Protein AF-V6KY48-F1 (afdb_monomer)

Nearest PDB structures (foldseek):
  4f72-assembly1_A  TM=7.885E-01  e=4.669E-03  Bacteroides thetaiotaomicron VPI-5482
  4f71-assembly1_A  TM=7.963E-01  e=6.920E-03  Bacteroides thetaiotaomicr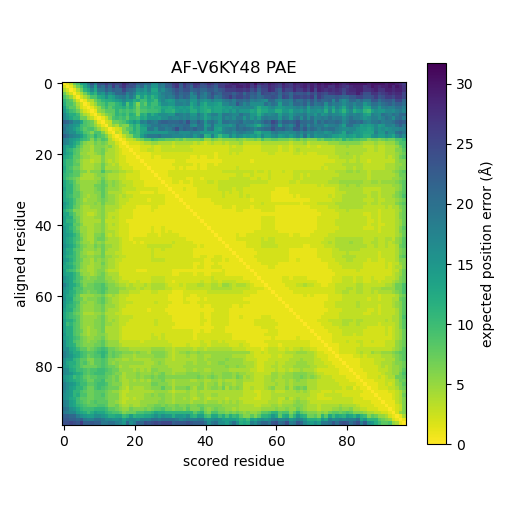on VPI-5482
  8wbo-assembly1_A-2  TM=8.075E-01  e=2.743E-02  Rhodococcus opacus
  4dfd-assembly2_B  TM=7.197E-01  e=1.026E-02  Bacteroides thetaiotaomicron
  2pr7-assembly2_B  TM=7.680E-01  e=2.253E-02  Corynebacterium glutamicum ATCC 13032

Radius of gyration: 14.47 Å; Cα contacts (8 Å, |Δi|>4): 101; chains: 1; bounding box: 33×30×37 Å

Solvent-accessible surface area (backbone atoms only — not comparable to full-atom values): 6188 Å² total; per-residue (Å²): 131,85,72,72,83,83,58,98,44,90,49,94,38,26,105,82,63,81,39,89,77,84,80,54,43,83,82,69,75,42,52,74,38,46,46,66,52,47,53,49,45,26,59,75,71,72,47,62,38,72,80,35,77,45,74,38,60,46,62,71,37,50,48,20,37,50,80,62,48,21,45,71,48,77,44,83,90,63,60,70,88,78,40,85,60,66,72,60,75,60,58,74,74,69,61,86,133

pLDDT: mean 86.55, std 15.3, range [38.94, 98.19]

Sequence (97 aa):
MRAEAWEPYPDAHGPDGFVQAYVLSYEQAVQKPESRIFRIACATLGVEPEEVLMVGDGHRADGGAAAVGCACHPVDHLPVEQRPHGPRPLLDLLGPA

Mean predicted aligned error: 6.2 Å

Secondary structure (DSSP, 8-state):
-------SSSSSS-TTT-------HHHHT--TT-HHHHHHHHHHHT--GGG-EEEES-HHHHGGGGGGT-EEEE-----GGG-TTTTGGGGGGG---

Structure (mmCIF, N/CA/C/O backbone):
data_AF-V6KY48-F1
#
_entry.id   AF-V6KY48-F1
#
loop_
_atom_site.group_PDB
_atom_site.id
_atom_site.type_symbol
_atom_site.label_atom_id
_atom_site.label_alt_id
_atom_site.label_comp_id
_atom_site.label_asym_id
_atom_site.label_entity_id
_atom_site.label_seq_id
_atom_site.pdbx_PDB_ins_code
_atom_site.Cartn_x
_atom_site.Cartn_y
_atom_site.Cartn_z
_atom_site.occupancy
_atom_site.B_iso_or_equiv
_atom_site.auth_seq_id
_atom_site.auth_comp_id
_atom_site.auth_asym_id
_atom_site.auth_atom_id
_atom_site.pdbx_PDB_model_num
ATOM 1 N N . MET A 1 1 ? 16.678 7.996 18.357 1.00 38.94 1 MET A N 1
ATOM 2 C CA . MET A 1 1 ? 17.151 8.584 17.090 1.00 38.94 1 MET A CA 1
ATOM 3 C C . MET A 1 1 ? 15.898 8.960 16.322 1.00 38.94 1 MET A C 1
ATOM 5 O O . MET A 1 1 ? 15.166 8.059 15.941 1.00 38.94 1 MET A O 1
ATOM 9 N N . ARG A 1 2 ? 15.545 10.251 16.249 1.00 40.28 2 ARG A N 1
ATOM 10 C CA . ARG A 1 2 ? 14.482 10.677 15.330 1.00 40.28 2 ARG A CA 1
ATOM 11 C C . ARG A 1 2 ? 15.086 10.490 13.948 1.00 40.28 2 ARG A C 1
ATOM 13 O O . ARG A 1 2 ? 16.060 11.171 13.648 1.00 40.28 2 ARG A O 1
ATOM 20 N N . ALA A 1 3 ? 14.614 9.492 13.207 1.00 44.62 3 ALA A N 1
ATOM 21 C CA . ALA A 1 3 ? 14.891 9.452 11.785 1.00 44.62 3 ALA A CA 1
ATOM 22 C C . ALA A 1 3 ? 14.420 10.802 11.242 1.00 44.62 3 ALA A C 1
ATOM 24 O O . ALA A 1 3 ? 13.300 11.227 11.535 1.00 44.62 3 ALA A O 1
ATOM 25 N N . GLU A 1 4 ? 15.316 11.518 10.577 1.00 53.53 4 GLU A N 1
ATOM 26 C CA . GLU A 1 4 ? 14.929 12.596 9.676 1.00 53.53 4 GLU A CA 1
ATOM 27 C C . GLU A 1 4 ? 13.777 12.041 8.832 1.00 53.53 4 GLU A C 1
ATOM 29 O O . GLU A 1 4 ? 13.879 10.896 8.385 1.00 53.53 4 GLU A O 1
ATOM 34 N N . ALA A 1 5 ? 12.648 12.754 8.766 1.00 56.06 5 ALA A N 1
ATOM 35 C CA . ALA A 1 5 ? 11.430 12.246 8.143 1.00 56.06 5 ALA A CA 1
ATOM 36 C C . ALA A 1 5 ? 11.784 11.707 6.752 1.00 56.06 5 ALA A C 1
ATOM 38 O O . ALA A 1 5 ? 12.193 12.469 5.877 1.00 56.06 5 ALA A O 1
ATOM 39 N N . TRP A 1 6 ? 11.731 10.385 6.580 1.00 56.16 6 TRP A N 1
ATOM 40 C CA . TRP A 1 6 ? 11.950 9.769 5.283 1.00 56.16 6 TRP A CA 1
ATOM 41 C C . TRP A 1 6 ? 10.714 10.092 4.451 1.00 56.16 6 TRP A C 1
ATOM 43 O O . TRP A 1 6 ? 9.706 9.396 4.514 1.00 56.16 6 TRP A O 1
ATOM 53 N N . GLU A 1 7 ? 10.777 11.184 3.699 1.00 62.50 7 GLU A N 1
ATOM 54 C CA . GLU A 1 7 ? 9.853 11.446 2.607 1.00 62.50 7 GLU A CA 1
ATOM 55 C C . GLU A 1 7 ? 10.437 10.786 1.358 1.00 62.50 7 GLU A C 1
ATOM 57 O O . GLU A 1 7 ? 11.478 11.229 0.865 1.00 62.50 7 GLU A O 1
ATOM 62 N N . PRO A 1 8 ? 9.808 9.722 0.818 1.00 65.50 8 PRO A N 1
ATOM 63 C CA . PRO A 1 8 ? 10.3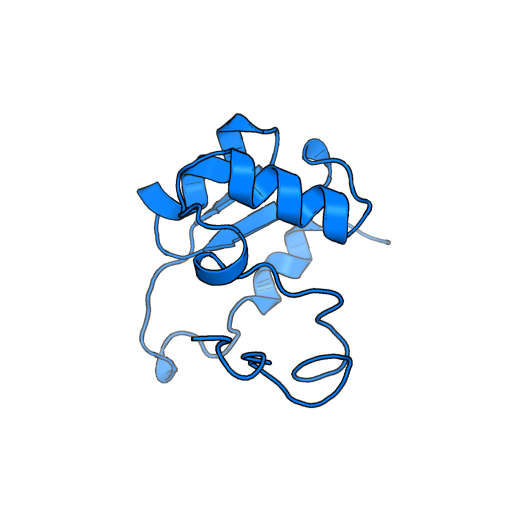05 9.081 -0.399 1.00 65.50 8 PRO A CA 1
ATOM 64 C C . PRO A 1 8 ? 10.328 10.056 -1.587 1.00 65.50 8 PRO A C 1
ATOM 66 O O . PRO A 1 8 ? 11.050 9.825 -2.555 1.00 65.50 8 PRO A O 1
ATOM 69 N N . TYR A 1 9 ? 9.547 11.140 -1.491 1.00 66.94 9 TYR A N 1
ATOM 70 C CA . TYR A 1 9 ? 9.474 12.241 -2.439 1.00 66.94 9 TYR A CA 1
ATOM 71 C C . TYR A 1 9 ? 9.259 13.551 -1.652 1.00 66.94 9 TYR A C 1
ATOM 73 O O . TYR A 1 9 ? 8.252 13.644 -0.955 1.00 66.94 9 TYR A O 1
ATOM 81 N N . PRO A 1 10 ? 10.180 14.532 -1.727 1.00 59.59 10 PRO A N 1
ATOM 82 C CA . PRO A 1 10 ? 10.147 15.759 -0.916 1.00 59.59 10 PRO A CA 1
ATOM 83 C C . PRO A 1 10 ? 9.080 16.781 -1.350 1.00 59.59 10 PRO A C 1
ATOM 85 O O . PRO A 1 10 ? 8.884 17.793 -0.680 1.00 59.59 10 PRO A O 1
ATOM 88 N N . ASP A 1 11 ? 8.392 16.538 -2.467 1.00 63.41 11 ASP A N 1
ATOM 89 C CA . ASP A 1 11 ? 7.216 17.308 -2.860 1.00 63.41 11 ASP A CA 1
ATOM 90 C C . ASP A 1 11 ? 5.980 16.747 -2.141 1.00 63.41 11 ASP A C 1
ATOM 92 O O . ASP A 1 11 ? 5.756 15.535 -2.134 1.00 63.41 11 ASP A O 1
ATOM 96 N N . ALA A 1 12 ? 5.153 17.634 -1.568 1.00 54.91 12 ALA A N 1
ATOM 97 C CA . ALA A 1 12 ? 3.980 17.299 -0.738 1.00 54.91 12 ALA A CA 1
ATOM 98 C C . ALA A 1 12 ? 2.949 16.372 -1.419 1.00 54.91 12 ALA A C 1
ATOM 100 O O . ALA A 1 12 ? 2.045 15.846 -0.770 1.00 54.91 12 ALA A O 1
ATOM 101 N N . HIS A 1 13 ? 3.101 16.160 -2.722 1.00 61.16 13 HIS A N 1
ATOM 102 C CA . HIS A 1 13 ? 2.434 15.129 -3.485 1.00 61.16 13 HIS A CA 1
ATOM 103 C C . HIS A 1 13 ? 3.524 14.423 -4.300 1.00 61.16 13 HIS A C 1
ATOM 105 O O . HIS A 1 13 ? 4.104 15.040 -5.190 1.00 61.16 13 HIS A O 1
ATOM 111 N N . GLY A 1 14 ? 3.839 13.164 -3.971 1.00 62.09 14 GLY A N 1
ATOM 112 C CA . GLY A 1 14 ? 4.868 12.363 -4.657 1.00 62.09 14 GLY A CA 1
ATOM 113 C C . GLY A 1 14 ? 4.619 12.220 -6.168 1.00 62.09 14 GLY A C 1
ATOM 114 O O . GLY A 1 14 ? 3.685 12.820 -6.680 1.00 62.09 14 GLY A O 1
ATOM 115 N N . PRO A 1 15 ? 5.355 11.355 -6.885 1.00 59.00 15 PRO A N 1
ATOM 116 C CA . PRO A 1 15 ? 5.981 11.563 -8.201 1.00 59.00 15 PRO A CA 1
ATOM 117 C C . PRO A 1 15 ? 5.221 12.276 -9.332 1.00 59.00 15 PRO A C 1
ATOM 119 O O . PRO A 1 15 ? 5.891 12.680 -10.265 1.00 59.00 15 PRO A O 1
ATOM 122 N N . ASP A 1 16 ? 3.909 12.497 -9.259 1.00 64.50 16 ASP A N 1
ATOM 123 C CA . ASP A 1 16 ? 3.132 13.321 -10.198 1.00 64.50 16 ASP A CA 1
ATOM 124 C C . ASP A 1 16 ? 1.830 13.895 -9.570 1.00 64.50 16 ASP A C 1
ATOM 126 O O . ASP A 1 16 ? 0.835 14.110 -10.260 1.00 64.50 16 ASP A O 1
ATOM 130 N N . GLY A 1 17 ? 1.761 14.099 -8.249 1.00 78.19 17 GLY A N 1
ATOM 131 C CA . GLY A 1 17 ? 0.518 14.518 -7.581 1.00 78.19 17 GLY A CA 1
ATOM 132 C C . GLY A 1 17 ? -0.380 13.373 -7.090 1.00 78.19 17 GLY A C 1
ATOM 133 O O . GLY A 1 17 ? -1.422 13.624 -6.490 1.00 78.19 17 GLY A O 1
ATOM 134 N N . PHE A 1 18 ? 0.007 12.116 -7.329 1.00 79.94 18 PHE A N 1
ATOM 135 C CA . PHE A 1 18 ? -0.842 10.940 -7.081 1.00 79.94 18 PHE A CA 1
ATOM 136 C C . PHE A 1 18 ? -0.707 10.314 -5.689 1.00 79.94 18 PHE A C 1
ATOM 138 O O . PHE A 1 18 ? -1.453 9.392 -5.372 1.00 79.94 18 PHE A O 1
ATOM 145 N N . VAL A 1 19 ? 0.238 10.767 -4.861 1.00 87.00 19 VAL A N 1
ATOM 146 C CA . VAL A 1 19 ? 0.439 10.215 -3.513 1.00 87.00 19 VAL A CA 1
ATOM 147 C C . VAL A 1 19 ? -0.096 11.192 -2.475 1.00 87.00 19 VAL A C 1
ATOM 149 O O . VAL A 1 19 ? 0.479 12.264 -2.296 1.00 87.00 19 VAL A O 1
ATOM 152 N N . GLN A 1 20 ? -1.177 10.821 -1.783 1.00 87.00 20 GLN A N 1
ATOM 153 C CA . GLN A 1 20 ? -1.753 11.641 -0.710 1.00 87.00 20 GLN A CA 1
ATOM 154 C C . GLN A 1 20 ? -1.128 11.392 0.670 1.00 87.00 20 GLN A C 1
ATOM 156 O O . GLN A 1 20 ? -1.213 12.262 1.533 1.00 87.00 20 GLN A O 1
ATOM 161 N N . ALA A 1 21 ? -0.537 10.216 0.912 1.00 88.88 21 ALA A N 1
ATOM 162 C CA . ALA A 1 21 ? 0.007 9.860 2.221 1.00 88.88 21 ALA A CA 1
ATOM 163 C C . ALA A 1 21 ? 1.090 8.775 2.154 1.00 88.88 21 ALA A C 1
ATOM 165 O O . ALA A 1 21 ? 1.052 7.891 1.297 1.00 88.88 21 ALA A O 1
ATOM 166 N N . TYR A 1 22 ? 1.998 8.793 3.135 1.00 89.31 22 TYR A N 1
ATOM 167 C CA . TYR A 1 22 ? 2.947 7.713 3.408 1.00 89.31 22 TYR A CA 1
ATOM 168 C C . TYR A 1 22 ? 2.657 7.096 4.775 1.00 89.31 22 TYR A C 1
ATOM 170 O O . TYR A 1 22 ? 2.488 7.805 5.764 1.00 89.31 22 TYR A O 1
ATOM 178 N N . VAL A 1 23 ? 2.642 5.764 4.842 1.00 92.88 23 VAL A N 1
ATOM 179 C CA . VAL A 1 23 ? 2.597 5.016 6.104 1.00 92.88 23 VAL A CA 1
ATOM 180 C C . VAL A 1 23 ? 3.800 4.090 6.155 1.00 92.88 23 VAL A C 1
ATOM 182 O O . VAL A 1 23 ? 3.878 3.095 5.436 1.00 92.88 23 VAL A O 1
ATOM 185 N N . LEU A 1 24 ? 4.763 4.450 7.001 1.00 92.19 24 LEU A N 1
ATOM 186 C CA . LEU A 1 24 ? 6.077 3.821 7.051 1.00 92.19 24 LEU A CA 1
ATOM 187 C C . LEU A 1 24 ? 6.177 2.902 8.270 1.00 92.19 24 LEU A C 1
ATOM 189 O O . LEU A 1 24 ? 5.902 3.298 9.403 1.00 92.19 24 LEU A O 1
ATOM 193 N N . SER A 1 25 ? 6.608 1.659 8.055 1.00 93.94 25 SER A N 1
ATOM 194 C CA . SER A 1 25 ? 6.655 0.640 9.114 1.00 93.94 25 SER A CA 1
ATOM 195 C C . SER A 1 25 ? 7.537 1.033 10.300 1.00 93.94 25 SER A C 1
ATOM 197 O O . SER A 1 25 ? 7.220 0.688 11.438 1.00 93.94 25 SER A O 1
ATOM 199 N N . TYR A 1 26 ? 8.627 1.772 10.060 1.00 92.75 26 TYR A N 1
ATOM 200 C CA . TYR A 1 26 ? 9.520 2.221 11.133 1.00 92.75 26 TYR A CA 1
ATOM 201 C C . TYR A 1 26 ? 8.863 3.278 12.034 1.00 92.75 26 TYR A C 1
ATOM 203 O O . TYR A 1 26 ? 9.149 3.317 13.227 1.00 92.75 26 TYR A O 1
ATOM 211 N N . GLU A 1 27 ? 7.962 4.101 11.492 1.00 93.44 27 GLU A N 1
ATOM 212 C CA . GLU A 1 27 ? 7.240 5.131 12.251 1.00 93.44 27 GLU A CA 1
ATOM 213 C C . GLU A 1 27 ? 6.111 4.520 13.069 1.00 93.44 27 GLU A C 1
ATOM 215 O O . GLU A 1 27 ? 5.848 4.934 14.195 1.00 93.44 27 GLU A O 1
ATOM 220 N N . GLN A 1 28 ? 5.466 3.498 12.508 1.00 94.62 28 GLN A N 1
ATOM 221 C CA . GLN A 1 28 ? 4.328 2.832 13.132 1.00 94.62 28 GLN A CA 1
ATOM 222 C C . GLN A 1 28 ? 4.733 1.676 14.065 1.00 94.62 28 GLN A C 1
ATOM 224 O O . GLN A 1 28 ? 3.877 1.127 14.771 1.00 94.62 28 GLN A O 1
ATOM 229 N N . ALA A 1 29 ? 6.023 1.310 14.070 1.00 95.56 29 ALA A N 1
ATOM 230 C CA . ALA A 1 29 ? 6.585 0.157 14.777 1.00 95.56 29 ALA A CA 1
ATOM 231 C C . ALA A 1 29 ? 5.783 -1.138 14.528 1.00 95.56 29 ALA A C 1
ATOM 233 O O . ALA A 1 29 ? 5.544 -1.931 15.436 1.00 95.56 29 ALA A O 1
ATOM 234 N N . VAL A 1 30 ? 5.321 -1.313 13.291 1.00 96.56 30 VAL A N 1
ATOM 235 C CA . VAL A 1 30 ? 4.542 -2.463 12.821 1.00 96.56 30 VAL A CA 1
ATOM 236 C C . VAL A 1 30 ? 4.942 -2.746 11.382 1.00 96.56 30 VAL A C 1
ATOM 238 O O . VAL A 1 30 ? 5.188 -1.813 10.618 1.00 96.56 30 VAL A O 1
ATOM 241 N N . GLN A 1 31 ? 5.014 -4.017 10.995 1.00 96.56 31 GLN A N 1
ATOM 242 C CA . GLN A 1 31 ? 5.393 -4.403 9.639 1.00 96.56 31 GLN A CA 1
ATOM 243 C C . GLN A 1 31 ? 4.302 -5.250 8.991 1.00 96.56 31 GLN A C 1
ATOM 245 O O . GLN A 1 31 ? 3.629 -6.049 9.636 1.00 96.56 31 GLN A O 1
ATOM 250 N N . LYS A 1 32 ? 4.169 -5.133 7.670 1.00 97.44 32 LYS A N 1
ATOM 251 C CA . LYS A 1 32 ? 3.456 -6.130 6.867 1.00 97.44 32 LYS A CA 1
ATOM 252 C C . LYS A 1 32 ? 3.972 -7.550 7.201 1.00 97.44 32 LYS A C 1
ATOM 254 O O . LYS A 1 32 ? 5.188 -7.740 7.250 1.00 97.44 32 LYS A O 1
ATOM 259 N N . PRO A 1 33 ? 3.100 -8.555 7.415 1.00 97.94 33 PRO A N 1
ATOM 260 C CA . PRO A 1 33 ? 1.668 -8.579 7.104 1.00 97.94 33 PRO A CA 1
ATOM 261 C C . PRO A 1 33 ? 0.730 -8.215 8.263 1.00 97.94 33 PRO A C 1
ATOM 263 O O . PRO A 1 33 ? -0.457 -8.531 8.206 1.00 97.94 33 PRO A O 1
ATOM 266 N N . GLU A 1 34 ? 1.219 -7.605 9.342 1.00 98.19 34 GLU A N 1
ATOM 267 C CA . GLU A 1 34 ? 0.358 -7.264 10.473 1.00 98.19 34 GLU A CA 1
ATOM 268 C C . GLU A 1 34 ? -0.747 -6.284 10.054 1.00 98.19 34 GLU A C 1
ATOM 270 O O . GLU A 1 34 ? -0.484 -5.167 9.613 1.00 98.19 34 GLU A O 1
ATOM 275 N N . SER A 1 35 ? -2.004 -6.682 10.263 1.00 97.19 35 SER A N 1
ATOM 276 C CA . SER A 1 35 ? -3.204 -5.942 9.842 1.00 97.19 35 SER A CA 1
ATOM 277 C C . SER A 1 35 ? -3.244 -4.475 10.293 1.00 97.19 35 SER A C 1
ATOM 279 O O . SER A 1 35 ? -3.845 -3.626 9.636 1.00 97.19 35 SER A O 1
ATOM 281 N N . ARG A 1 36 ? -2.588 -4.145 11.412 1.00 97.81 36 ARG A N 1
ATOM 282 C CA . ARG A 1 36 ? -2.561 -2.783 11.960 1.00 97.81 36 ARG A CA 1
ATOM 283 C C . ARG A 1 36 ? -1.935 -1.772 10.992 1.00 97.81 36 ARG A C 1
ATOM 285 O O . ARG A 1 36 ? -2.436 -0.655 10.952 1.00 97.81 36 ARG A O 1
ATOM 292 N N . ILE A 1 37 ? -0.923 -2.138 10.198 1.00 97.81 37 ILE A N 1
ATOM 293 C CA . ILE A 1 37 ? -0.311 -1.187 9.252 1.00 97.81 37 ILE A CA 1
ATOM 294 C C . ILE A 1 37 ? -1.289 -0.772 8.142 1.00 97.81 37 ILE A C 1
ATOM 296 O O . ILE A 1 37 ? -1.337 0.397 7.771 1.00 97.81 37 ILE A O 1
ATOM 300 N N . PHE A 1 38 ? -2.133 -1.700 7.681 1.00 98.06 38 PHE A N 1
ATOM 301 C CA . PHE A 1 38 ? -3.138 -1.441 6.649 1.00 98.06 38 PHE A CA 1
ATOM 302 C C . PHE A 1 38 ? -4.310 -0.612 7.185 1.00 98.06 38 PHE A C 1
ATOM 304 O O . PHE A 1 38 ? -4.748 0.316 6.513 1.00 98.06 38 PHE A O 1
ATOM 311 N N . ARG A 1 39 ? -4.755 -0.860 8.429 1.00 98.06 39 ARG A N 1
ATOM 312 C CA . ARG A 1 39 ? -5.741 0.014 9.099 1.00 98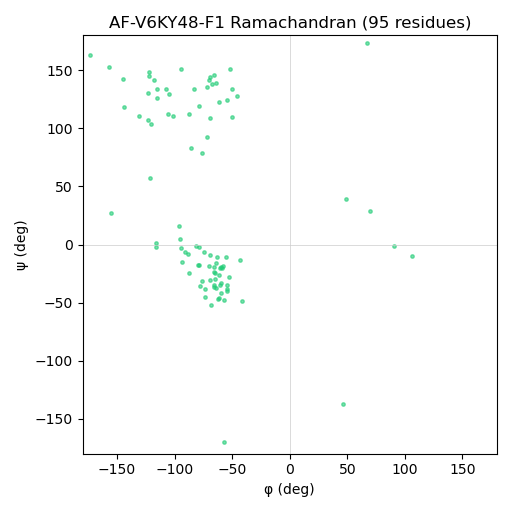.06 39 ARG A CA 1
ATOM 313 C C . ARG A 1 39 ? -5.239 1.447 9.234 1.00 98.06 39 ARG A C 1
ATOM 315 O O . ARG A 1 39 ? -6.011 2.374 9.026 1.00 98.06 39 ARG A O 1
ATOM 322 N N . ILE A 1 40 ? -3.962 1.623 9.582 1.00 97.94 40 ILE A N 1
ATOM 323 C CA . ILE A 1 40 ? -3.355 2.955 9.676 1.00 97.94 40 ILE A CA 1
ATOM 324 C C . ILE A 1 40 ? -3.374 3.628 8.301 1.00 97.94 40 ILE A C 1
ATOM 326 O O . ILE A 1 40 ? -3.836 4.755 8.213 1.00 97.94 40 ILE A O 1
ATOM 330 N N . ALA A 1 41 ? -2.974 2.929 7.234 1.00 96.94 41 ALA A N 1
ATOM 331 C CA . ALA A 1 41 ? -3.026 3.467 5.872 1.00 96.94 41 ALA A CA 1
ATOM 332 C C . ALA A 1 41 ? -4.435 3.911 5.446 1.00 96.94 41 ALA A C 1
ATOM 334 O O . ALA A 1 41 ? -4.593 5.040 4.987 1.00 96.94 41 ALA A O 1
ATOM 335 N N . CYS A 1 42 ? -5.456 3.076 5.663 1.00 97.56 42 CYS A N 1
ATOM 336 C CA . CYS A 1 42 ? -6.847 3.419 5.344 1.00 97.56 42 CYS A CA 1
ATOM 337 C C . CYS A 1 42 ? -7.318 4.648 6.141 1.00 97.56 42 CYS A C 1
ATOM 339 O O . CYS A 1 42 ? -7.836 5.605 5.571 1.00 97.56 42 CYS A O 1
ATOM 341 N N . ALA A 1 43 ? -7.038 4.679 7.450 1.00 97.44 43 ALA A N 1
ATOM 342 C CA . ALA A 1 43 ? -7.390 5.804 8.313 1.00 97.44 43 ALA A CA 1
ATOM 343 C C . ALA A 1 43 ? -6.664 7.105 7.929 1.00 97.44 43 ALA A C 1
ATOM 345 O O . ALA A 1 43 ? -7.261 8.176 7.992 1.00 97.44 43 ALA A O 1
ATOM 346 N N . THR A 1 44 ? -5.395 7.031 7.516 1.00 95.94 44 THR A N 1
ATOM 347 C CA . THR A 1 44 ? -4.637 8.196 7.037 1.00 95.94 44 THR A CA 1
ATOM 348 C C . THR A 1 44 ? -5.210 8.748 5.731 1.00 95.94 44 THR A C 1
ATOM 350 O O . THR A 1 44 ? -5.218 9.961 5.547 1.00 95.94 44 THR A O 1
ATOM 353 N N . LEU A 1 45 ? -5.715 7.882 4.848 1.00 93.56 45 LEU A N 1
ATOM 354 C CA . LEU A 1 45 ? -6.380 8.286 3.606 1.00 93.56 45 LEU A CA 1
ATOM 355 C C . LEU A 1 45 ? -7.840 8.725 3.812 1.00 93.56 45 LEU A C 1
ATOM 357 O O . LEU A 1 45 ? -8.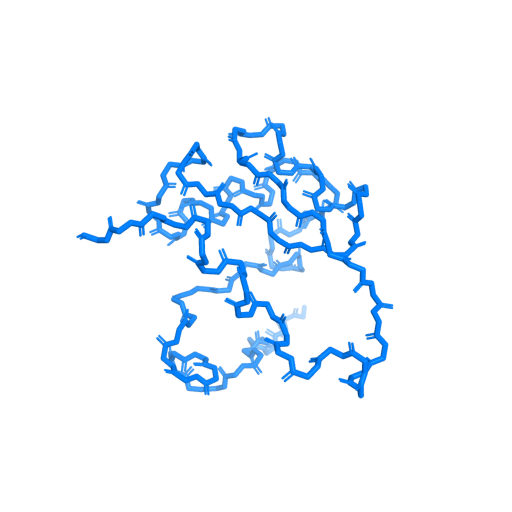394 9.388 2.941 1.00 93.56 45 LEU A O 1
ATOM 361 N N . GLY A 1 46 ? -8.458 8.376 4.945 1.00 96.50 46 GLY A N 1
ATOM 362 C CA . GLY A 1 46 ? -9.876 8.636 5.206 1.00 96.50 46 GLY A CA 1
ATOM 363 C C . GLY A 1 46 ? -10.818 7.782 4.352 1.00 96.50 46 GLY A C 1
ATOM 364 O O . GLY A 1 46 ? -11.911 8.238 4.029 1.00 96.50 46 GLY A O 1
ATOM 365 N N . VAL A 1 47 ? -10.382 6.578 3.967 1.00 96.81 47 VAL A N 1
ATOM 366 C CA . VAL A 1 47 ? -11.121 5.641 3.104 1.00 96.81 47 VAL A CA 1
ATOM 367 C C . VAL A 1 47 ? -11.392 4.353 3.879 1.00 96.81 47 VAL A C 1
ATOM 369 O O . VAL A 1 47 ? -10.527 3.901 4.637 1.00 96.81 47 VAL A O 1
ATOM 372 N N . GLU A 1 48 ? -12.571 3.758 3.700 1.00 97.62 48 GLU A N 1
ATOM 373 C CA . GLU A 1 48 ? -12.894 2.470 4.320 1.00 97.62 48 GLU A CA 1
ATOM 374 C C . GLU A 1 48 ? -12.086 1.334 3.669 1.00 97.62 48 GLU A C 1
ATOM 376 O O . GLU A 1 48 ? -11.881 1.344 2.452 1.00 97.62 48 GLU A O 1
ATOM 381 N N . PRO A 1 49 ? -11.605 0.334 4.431 1.00 97.38 49 PRO A N 1
ATOM 382 C CA . PRO A 1 49 ? -10.774 -0.734 3.881 1.00 97.38 49 PRO A CA 1
ATOM 383 C C . PRO A 1 49 ? -11.391 -1.476 2.691 1.00 97.38 49 PRO A C 1
ATOM 385 O O . PRO A 1 49 ? -10.660 -1.862 1.784 1.00 97.38 49 PRO A O 1
ATOM 388 N N . GLU A 1 50 ? -12.711 -1.663 2.673 1.00 96.69 50 GLU A N 1
ATOM 389 C CA . GLU A 1 50 ? -13.458 -2.333 1.602 1.00 96.69 50 GLU A CA 1
ATOM 390 C C . GLU A 1 50 ? -13.431 -1.564 0.271 1.00 96.69 50 GLU A C 1
ATOM 392 O O . GLU A 1 50 ? -13.666 -2.150 -0.786 1.00 96.69 50 GLU A O 1
ATOM 397 N N . GLU A 1 51 ? -13.110 -0.270 0.309 1.00 94.44 51 GLU A N 1
ATOM 398 C CA . GLU A 1 51 ? -12.956 0.599 -0.863 1.00 94.44 51 GLU A CA 1
ATOM 399 C C . GLU A 1 51 ? -11.488 0.699 -1.326 1.00 94.44 51 GLU A C 1
ATOM 401 O O . GLU A 1 51 ? -11.166 1.439 -2.256 1.00 94.44 51 GLU A O 1
ATOM 406 N N . VAL A 1 52 ? -10.576 -0.054 -0.696 1.00 94.94 52 VAL A N 1
ATOM 407 C CA . VAL A 1 52 ? -9.133 -0.016 -0.970 1.00 94.94 52 VAL A CA 1
ATOM 408 C C . VAL A 1 52 ? -8.663 -1.269 -1.711 1.00 94.94 52 VAL A C 1
ATOM 410 O O . VAL A 1 52 ? -8.930 -2.405 -1.309 1.00 94.94 52 VAL A O 1
ATOM 413 N N . LEU A 1 53 ? -7.857 -1.051 -2.757 1.00 94.81 53 LEU A N 1
ATOM 414 C CA . LEU A 1 53 ? -7.080 -2.086 -3.438 1.00 94.81 53 LEU A CA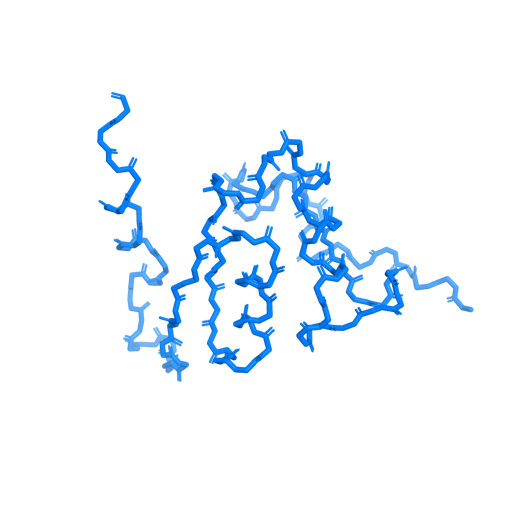 1
ATOM 415 C C . LEU A 1 53 ? -5.609 -2.040 -2.993 1.00 94.81 53 LEU A C 1
ATOM 417 O O . LEU A 1 53 ? -4.867 -1.129 -3.356 1.00 94.81 53 LEU A O 1
ATOM 421 N N . MET A 1 54 ? -5.162 -3.052 -2.249 1.00 95.81 54 MET A N 1
ATOM 422 C CA . MET A 1 54 ? -3.750 -3.261 -1.934 1.00 95.81 54 MET A CA 1
ATOM 423 C C . MET A 1 54 ? -3.031 -3.899 -3.127 1.00 95.81 54 MET A C 1
ATOM 425 O O . MET A 1 54 ? -3.348 -5.023 -3.518 1.00 95.81 54 MET A O 1
ATOM 429 N N . VAL A 1 55 ? -2.026 -3.210 -3.668 1.00 95.50 55 VAL A N 1
ATOM 430 C CA . VAL A 1 55 ? -1.203 -3.684 -4.791 1.00 95.50 55 VAL A CA 1
ATOM 431 C C . VAL A 1 55 ? 0.234 -3.886 -4.319 1.00 95.50 55 VAL A C 1
ATOM 433 O O . VAL A 1 55 ? 0.840 -2.966 -3.770 1.00 95.50 55 VAL A O 1
ATOM 436 N N . GLY A 1 56 ? 0.797 -5.075 -4.533 1.00 94.56 56 GLY A N 1
ATOM 437 C CA . GLY A 1 56 ? 2.176 -5.369 -4.140 1.00 94.56 56 GLY A CA 1
ATOM 438 C C . GLY A 1 56 ? 2.672 -6.734 -4.608 1.00 94.56 56 GLY A C 1
ATOM 439 O O . GLY A 1 56 ? 1.887 -7.588 -5.015 1.00 94.56 56 GLY A O 1
ATOM 440 N N . ASP A 1 57 ? 3.986 -6.924 -4.597 1.00 94.81 57 ASP A N 1
ATOM 441 C CA . ASP A 1 57 ? 4.676 -8.128 -5.073 1.00 94.81 57 ASP A CA 1
ATOM 442 C C . ASP A 1 57 ? 4.951 -9.159 -3.968 1.00 94.81 57 ASP A C 1
ATOM 444 O O . ASP A 1 57 ? 5.226 -10.335 -4.222 1.00 94.81 57 ASP A O 1
ATOM 448 N N . GLY A 1 58 ? 4.833 -8.757 -2.707 1.00 95.50 58 GLY A N 1
ATOM 449 C CA . GLY A 1 58 ? 5.007 -9.629 -1.565 1.00 95.50 58 GLY A CA 1
ATOM 450 C C . GLY A 1 58 ? 3.714 -10.349 -1.218 1.00 95.50 58 GLY A C 1
ATOM 451 O O . GLY A 1 58 ? 3.057 -9.956 -0.262 1.00 95.50 58 GLY A O 1
ATOM 452 N N . HIS A 1 59 ? 3.389 -11.462 -1.887 1.00 91.94 59 HIS A N 1
ATOM 453 C CA . HIS A 1 59 ? 2.153 -12.237 -1.640 1.00 91.94 59 HIS A CA 1
ATOM 454 C C . HIS A 1 59 ? 1.786 -12.392 -0.155 1.00 91.94 59 HIS A C 1
ATOM 456 O O . HIS A 1 59 ? 0.652 -12.140 0.245 1.00 91.94 59 HIS A O 1
ATOM 462 N N . ARG A 1 60 ? 2.756 -12.786 0.683 1.00 95.19 60 ARG A N 1
ATOM 463 C CA . ARG A 1 60 ? 2.536 -12.921 2.129 1.00 95.19 60 ARG A CA 1
ATOM 464 C C . ARG A 1 60 ? 2.441 -11.571 2.829 1.00 95.19 60 ARG A C 1
ATOM 466 O O . ARG A 1 60 ? 1.603 -11.426 3.706 1.00 95.19 60 ARG A O 1
ATOM 473 N N . ALA A 1 61 ? 3.338 -10.640 2.513 1.00 97.38 61 ALA A N 1
ATOM 474 C CA . ALA A 1 61 ? 3.436 -9.355 3.196 1.00 97.38 61 ALA A CA 1
ATOM 475 C C . ALA A 1 61 ? 2.212 -8.477 2.893 1.00 97.38 61 ALA A C 1
ATOM 477 O O . ALA A 1 61 ? 1.539 -8.016 3.810 1.00 97.38 61 ALA A O 1
ATOM 478 N N . ASP A 1 62 ? 1.898 -8.301 1.616 1.00 97.69 62 ASP A N 1
ATOM 479 C CA . ASP A 1 62 ? 0.816 -7.455 1.116 1.00 97.69 62 ASP A CA 1
ATOM 480 C C . ASP A 1 62 ? -0.553 -8.111 1.299 1.00 97.69 62 ASP A C 1
ATOM 482 O O . ASP A 1 62 ? -1.525 -7.430 1.616 1.00 97.69 62 ASP A O 1
ATOM 486 N N . GLY A 1 63 ? -0.615 -9.446 1.234 1.00 96.44 63 GLY A N 1
ATOM 487 C CA . GLY A 1 63 ? -1.835 -10.210 1.501 1.00 96.44 63 GLY A CA 1
ATOM 488 C C . GLY A 1 63 ? -2.427 -9.984 2.898 1.00 96.44 63 GLY A C 1
ATOM 489 O O . GLY A 1 63 ? -3.615 -10.223 3.098 1.00 96.44 63 GLY A O 1
ATOM 490 N N . GLY A 1 64 ? -1.645 -9.460 3.852 1.00 97.25 64 GLY A N 1
ATOM 491 C CA . GLY A 1 64 ? -2.139 -9.059 5.172 1.00 97.25 64 GLY A CA 1
ATOM 492 C C . GLY A 1 64 ? -3.244 -7.993 5.137 1.00 97.25 64 GLY A C 1
ATOM 493 O O . GLY A 1 64 ? -4.016 -7.901 6.092 1.00 97.25 64 GLY A O 1
ATOM 494 N N . ALA A 1 65 ? -3.373 -7.237 4.041 1.00 98.12 65 ALA A N 1
ATOM 495 C CA . ALA A 1 65 ? -4.443 -6.257 3.861 1.00 98.12 65 ALA A CA 1
ATOM 496 C C . ALA A 1 65 ? -5.837 -6.907 3.797 1.00 98.12 65 ALA A C 1
ATOM 498 O O . ALA A 1 65 ? -6.809 -6.339 4.291 1.00 98.12 65 ALA A O 1
ATOM 499 N N . ALA A 1 66 ? -5.939 -8.146 3.304 1.00 97.81 66 ALA A N 1
ATOM 500 C CA . ALA A 1 66 ? -7.211 -8.868 3.254 1.00 97.81 66 ALA A CA 1
ATOM 501 C C . ALA A 1 66 ? -7.812 -9.095 4.654 1.00 97.81 66 ALA A C 1
ATOM 503 O O . ALA A 1 66 ? -9.027 -9.170 4.810 1.00 97.81 66 ALA A O 1
ATOM 504 N N . ALA A 1 67 ? -6.975 -9.146 5.699 1.00 98.00 67 ALA A N 1
ATOM 505 C CA . ALA A 1 67 ? -7.433 -9.294 7.081 1.00 98.00 67 ALA A CA 1
ATOM 506 C C . ALA A 1 67 ? -8.173 -8.057 7.623 1.00 98.00 67 ALA A C 1
ATOM 508 O O . ALA A 1 67 ? -8.696 -8.111 8.737 1.00 98.00 67 ALA A O 1
ATOM 509 N N . VAL A 1 68 ? -8.174 -6.940 6.886 1.00 97.75 68 VAL A N 1
ATOM 510 C CA . VAL A 1 68 ? -8.878 -5.706 7.265 1.00 97.75 68 VAL A CA 1
ATOM 511 C C . VAL A 1 68 ? -9.995 -5.324 6.302 1.00 97.75 68 VAL A C 1
ATOM 513 O O . VAL A 1 68 ? -10.627 -4.313 6.551 1.00 97.75 68 VAL A O 1
ATOM 516 N N . GLY A 1 69 ? -10.251 -6.118 5.255 1.00 97.88 69 GLY A N 1
ATOM 517 C CA . GLY A 1 69 ? -11.315 -5.863 4.276 1.00 97.88 69 GLY A CA 1
ATOM 518 C C . GLY A 1 69 ? -10.830 -5.372 2.911 1.00 97.88 69 GLY A C 1
ATOM 519 O O . GLY A 1 69 ? -11.611 -5.381 1.967 1.00 97.88 69 GLY A O 1
ATOM 520 N N . CYS A 1 70 ? -9.546 -5.026 2.768 1.00 97.81 70 CYS A N 1
ATOM 521 C CA . CYS A 1 70 ? -8.997 -4.603 1.480 1.00 97.81 70 CYS A CA 1
ATOM 522 C C . CYS A 1 70 ? -9.050 -5.718 0.437 1.00 97.81 70 CYS A C 1
ATOM 524 O O . CYS A 1 70 ? -8.677 -6.866 0.706 1.00 97.81 70 CYS A O 1
ATOM 526 N N . ALA A 1 71 ? -9.407 -5.346 -0.791 1.00 95.94 71 ALA A N 1
ATOM 527 C CA . ALA A 1 71 ? -9.092 -6.165 -1.948 1.00 95.94 71 ALA A CA 1
ATOM 528 C C . ALA A 1 71 ? -7.566 -6.204 -2.132 1.00 95.94 71 ALA A C 1
ATOM 530 O O . ALA A 1 71 ? -6.874 -5.220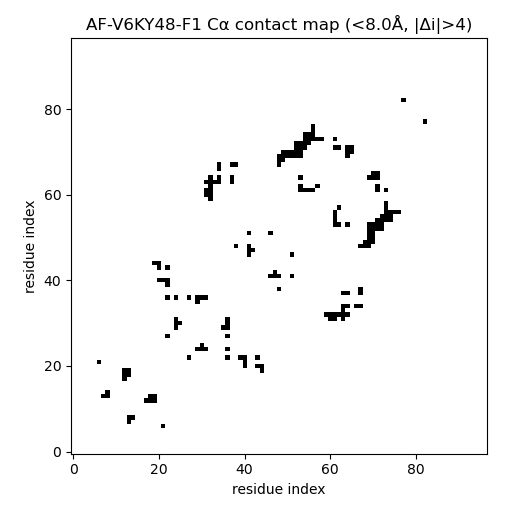 -1.874 1.00 95.94 71 ALA A O 1
ATOM 531 N N . CYS A 1 72 ? -7.026 -7.331 -2.597 1.00 95.81 72 CYS A N 1
ATOM 532 C CA . CYS A 1 72 ? -5.592 -7.492 -2.839 1.00 95.81 72 CYS A CA 1
ATOM 533 C C . CYS A 1 72 ? -5.343 -7.890 -4.293 1.00 95.81 72 CYS A C 1
ATOM 535 O O . CYS A 1 72 ? -5.924 -8.865 -4.772 1.00 95.81 72 CYS A O 1
ATOM 537 N N . HIS A 1 73 ? -4.431 -7.190 -4.964 1.00 95.25 73 HIS A N 1
ATOM 538 C CA . HIS A 1 73 ? -3.952 -7.534 -6.297 1.00 95.25 73 HIS A CA 1
ATOM 539 C C . HIS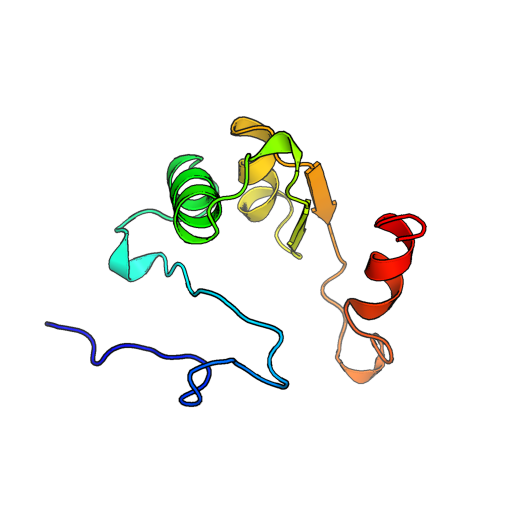 A 1 73 ? -2.435 -7.774 -6.263 1.00 95.25 73 HIS A C 1
ATOM 541 O O . HIS A 1 73 ? -1.666 -6.811 -6.168 1.00 95.25 73 HIS A O 1
ATOM 547 N N . PRO A 1 74 ? -1.976 -9.038 -6.308 1.00 94.00 74 PRO A N 1
ATOM 548 C CA . PRO A 1 74 ? -0.553 -9.325 -6.389 1.00 94.00 74 PRO A CA 1
ATOM 549 C C . PRO A 1 74 ? -0.002 -8.911 -7.758 1.00 94.00 74 PRO A C 1
ATOM 551 O O . PRO A 1 74 ? -0.675 -9.082 -8.772 1.00 94.00 74 PRO A O 1
ATOM 554 N N . VAL A 1 75 ? 1.229 -8.409 -7.792 1.00 93.25 75 VAL A N 1
ATOM 555 C CA . VAL A 1 75 ? 1.955 -8.127 -9.040 1.00 93.25 75 VAL A CA 1
ATOM 556 C C . VAL A 1 75 ? 3.273 -8.889 -9.075 1.00 93.25 75 VAL A C 1
ATOM 558 O O . VAL A 1 75 ? 3.930 -9.050 -8.052 1.00 93.25 75 VAL A O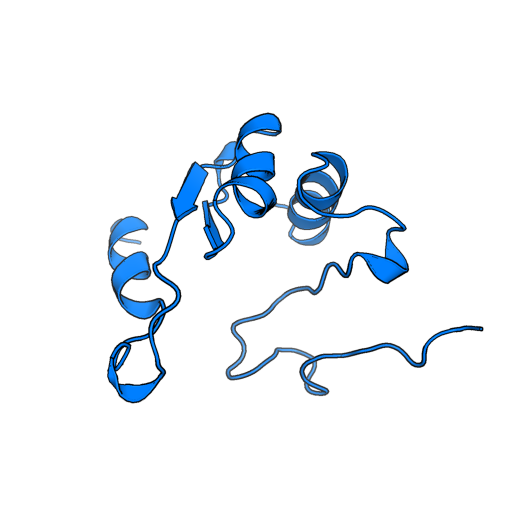 1
ATOM 561 N N . ASP A 1 76 ? 3.689 -9.340 -10.254 1.00 91.06 76 ASP A N 1
ATOM 562 C CA . ASP A 1 76 ? 4.978 -10.012 -10.393 1.00 91.06 76 ASP A CA 1
ATOM 563 C C . ASP A 1 76 ? 6.136 -9.014 -10.247 1.00 91.06 76 ASP A C 1
ATOM 565 O O . ASP A 1 76 ? 6.148 -7.935 -10.854 1.00 91.06 76 ASP A O 1
ATOM 569 N N . HIS A 1 77 ? 7.159 -9.397 -9.480 1.00 90.19 77 HIS A N 1
ATOM 570 C CA . HIS A 1 77 ? 8.404 -8.637 -9.383 1.00 90.19 77 HIS A CA 1
ATOM 571 C C . HIS A 1 77 ? 9.263 -8.856 -10.635 1.00 90.19 77 HIS A C 1
ATOM 573 O O . HIS A 1 77 ? 10.202 -9.654 -10.646 1.00 90.19 77 HIS A O 1
ATOM 579 N N . LEU A 1 78 ? 8.913 -8.160 -11.715 1.00 91.50 78 LEU A N 1
ATOM 580 C CA . LEU A 1 78 ? 9.645 -8.208 -12.978 1.00 91.50 78 LEU A CA 1
ATOM 581 C C . LEU A 1 78 ? 10.682 -7.071 -13.081 1.00 91.50 78 LEU A C 1
ATOM 583 O O . LEU A 1 78 ? 10.457 -5.980 -12.540 1.00 91.50 78 LEU A O 1
ATOM 587 N N . PRO A 1 79 ? 11.793 -7.280 -13.819 1.00 94.19 79 PRO A N 1
ATOM 588 C CA . PRO A 1 79 ? 12.715 -6.209 -14.205 1.00 94.19 79 PRO A CA 1
ATOM 589 C C . PRO A 1 79 ? 11.996 -5.029 -14.873 1.00 94.19 79 PRO A 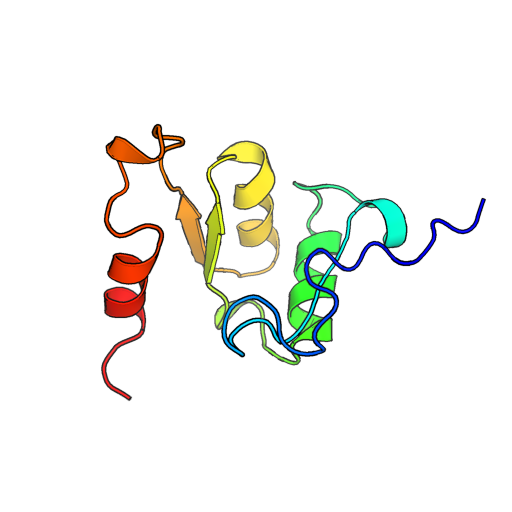C 1
ATOM 591 O O . PRO A 1 79 ? 10.974 -5.219 -15.533 1.00 94.19 79 PRO A O 1
ATOM 594 N N . VAL A 1 80 ? 12.539 -3.811 -14.742 1.00 91.19 80 VAL A N 1
ATOM 595 C CA . VAL A 1 80 ? 11.910 -2.563 -15.231 1.00 91.19 80 VAL A CA 1
ATOM 596 C C . VAL A 1 80 ? 11.553 -2.635 -16.717 1.00 91.19 80 VAL A C 1
ATOM 598 O O . VAL A 1 80 ? 10.465 -2.226 -17.117 1.00 91.19 80 VAL A O 1
ATOM 601 N N . GLU A 1 81 ? 12.429 -3.225 -17.519 1.00 95.50 81 GLU A N 1
ATOM 602 C CA . GLU A 1 81 ? 12.304 -3.376 -18.968 1.00 95.50 81 GLU A CA 1
ATOM 603 C C . GLU A 1 81 ? 11.140 -4.301 -19.354 1.00 95.50 81 GLU A C 1
ATOM 605 O O . GLU A 1 81 ? 10.595 -4.196 -20.450 1.00 95.50 81 GLU A O 1
ATOM 610 N N . GLN A 1 82 ? 10.739 -5.191 -18.442 1.00 94.62 82 GLN A N 1
ATOM 611 C CA . GLN A 1 82 ? 9.627 -6.128 -18.611 1.00 94.62 82 GLN A CA 1
ATOM 612 C C . GLN A 1 82 ? 8.306 -5.588 -18.044 1.00 94.62 82 GLN A C 1
ATOM 614 O O . GLN A 1 82 ? 7.267 -6.224 -18.202 1.00 94.62 82 GLN A O 1
ATOM 619 N N . ARG A 1 83 ? 8.315 -4.395 -17.432 1.00 92.12 83 ARG A N 1
ATOM 620 C CA . ARG A 1 83 ? 7.121 -3.696 -16.925 1.00 92.12 83 ARG A CA 1
ATOM 621 C C . ARG A 1 83 ? 6.948 -2.311 -17.567 1.00 92.12 83 ARG A C 1
ATOM 623 O O . ARG A 1 83 ? 6.818 -1.317 -16.850 1.00 92.12 83 ARG A O 1
ATOM 630 N N . PRO A 1 84 ? 6.864 -2.210 -18.910 1.00 91.94 84 PRO A N 1
ATOM 631 C CA . PRO A 1 84 ? 6.812 -0.927 -19.626 1.00 91.94 84 PRO A CA 1
ATOM 632 C C . PRO A 1 84 ? 5.573 -0.076 -19.300 1.00 91.94 84 PRO A C 1
ATOM 634 O O . PRO A 1 84 ? 5.476 1.077 -19.716 1.00 91.94 84 PRO A O 1
ATOM 637 N N . HIS A 1 85 ? 4.588 -0.642 -18.602 1.00 89.44 85 HIS A N 1
ATOM 638 C CA . HIS A 1 85 ? 3.364 0.047 -18.197 1.00 89.44 85 HIS A CA 1
ATOM 639 C C . HIS A 1 85 ? 3.215 0.165 -16.678 1.00 89.44 85 HIS A C 1
ATOM 641 O O . HIS A 1 85 ? 2.246 0.772 -16.225 1.00 89.44 85 HIS A O 1
ATOM 647 N N . GLY A 1 86 ? 4.159 -0.384 -15.902 1.00 87.12 86 GLY A N 1
ATOM 648 C CA . GLY A 1 86 ? 4.089 -0.405 -14.444 1.00 87.12 86 GLY A CA 1
ATOM 649 C C . GLY A 1 86 ? 2.706 -0.851 -13.937 1.00 87.12 86 GLY A C 1
ATOM 650 O O . GLY A 1 86 ? 2.125 -1.774 -14.509 1.00 87.12 86 GLY A O 1
ATOM 651 N N . PRO A 1 87 ? 2.147 -0.186 -12.910 1.00 86.69 87 PRO A N 1
ATOM 652 C CA . PRO A 1 87 ? 0.827 -0.513 -12.370 1.00 86.69 87 PRO A CA 1
ATOM 653 C C . PRO A 1 87 ? -0.345 0.082 -13.169 1.00 86.69 87 PRO A C 1
ATOM 655 O O . PRO A 1 87 ? -1.493 -0.149 -12.809 1.00 86.69 87 PRO A O 1
ATOM 658 N N . ARG A 1 88 ? -0.106 0.845 -14.246 1.00 88.50 88 ARG A N 1
ATOM 659 C CA . ARG A 1 88 ? -1.163 1.564 -14.983 1.00 88.50 88 ARG A CA 1
ATOM 660 C C . ARG A 1 88 ? -2.330 0.680 -15.463 1.00 88.50 88 ARG A C 1
ATOM 662 O O . ARG A 1 88 ? -3.455 1.156 -15.363 1.00 88.50 88 ARG A O 1
ATOM 669 N N . PRO A 1 89 ? -2.130 -0.570 -15.935 1.00 89.62 89 PRO A N 1
ATOM 670 C CA . PRO A 1 89 ? -3.249 -1.440 -16.316 1.00 89.62 89 PRO A CA 1
ATOM 671 C C . PRO A 1 89 ? -4.232 -1.745 -15.173 1.00 89.62 89 PRO A C 1
ATOM 673 O O . PRO A 1 89 ? -5.365 -2.128 -15.425 1.00 89.62 89 PRO A O 1
ATOM 676 N N . LEU A 1 90 ? -3.833 -1.559 -13.909 1.00 88.75 90 LEU A N 1
ATOM 677 C CA . LEU A 1 90 ? -4.724 -1.765 -12.764 1.00 88.75 90 LEU A CA 1
ATOM 678 C C . LEU A 1 90 ? -5.824 -0.706 -12.668 1.00 88.75 90 LEU A C 1
ATOM 680 O O . LEU A 1 90 ? -6.830 -0.941 -12.007 1.00 88.75 90 LEU A O 1
ATOM 684 N N . LEU A 1 91 ? -5.664 0.440 -13.334 1.00 86.25 91 LEU A N 1
ATOM 685 C CA . LEU A 1 91 ? -6.693 1.479 -13.367 1.00 86.25 91 LEU A CA 1
ATOM 686 C C . LEU A 1 91 ? -7.963 1.007 -14.086 1.00 86.25 91 LEU A C 1
ATOM 688 O O . LEU A 1 91 ? -9.048 1.478 -13.756 1.00 86.25 91 LEU A O 1
ATOM 692 N N . ASP A 1 92 ? -7.854 0.018 -14.979 1.00 88.00 92 ASP A N 1
ATOM 693 C CA . ASP A 1 92 ? -9.005 -0.592 -15.656 1.00 88.00 92 ASP A CA 1
ATOM 694 C C . ASP A 1 92 ? -9.946 -1.318 -14.668 1.00 88.00 92 ASP A C 1
ATOM 696 O O . ASP A 1 92 ? -11.097 -1.606 -14.998 1.00 88.00 92 ASP A O 1
ATOM 700 N N . LEU A 1 93 ? -9.484 -1.591 -13.439 1.00 83.19 93 LEU A N 1
ATOM 701 C CA . LEU A 1 93 ? -10.279 -2.210 -12.374 1.00 83.19 93 LEU A CA 1
ATOM 702 C C . LEU A 1 93 ? -11.220 -1.226 -11.663 1.00 83.19 93 LEU A C 1
ATOM 704 O O . LEU A 1 93 ? -12.146 -1.673 -10.991 1.00 83.19 93 LEU A O 1
ATOM 708 N N . LEU A 1 94 ? -11.002 0.089 -11.786 1.00 75.25 94 LEU A N 1
ATOM 709 C CA . LEU A 1 94 ? -11.744 1.109 -11.028 1.00 75.25 94 LEU A CA 1
ATOM 710 C C . LEU A 1 94 ? -13.142 1.415 -11.597 1.00 75.25 94 LEU A C 1
ATOM 712 O O . LEU A 1 94 ? -13.889 2.184 -11.000 1.00 75.25 94 LEU A O 1
ATOM 716 N N . GLY A 1 95 ? -13.525 0.786 -12.713 1.00 67.56 95 GLY A N 1
ATOM 717 C CA . GLY A 1 95 ? -14.786 1.065 -13.401 1.00 67.56 95 GLY A CA 1
ATOM 718 C C . GLY A 1 95 ? -14.835 2.475 -14.013 1.00 67.56 95 GLY A C 1
ATOM 719 O O . GLY A 1 95 ? -13.908 3.269 -13.851 1.00 67.56 95 GLY A O 1
ATOM 720 N N . PRO A 1 96 ? -15.885 2.801 -14.787 1.00 61.81 96 PRO A N 1
ATOM 721 C CA . PRO A 1 96 ? -16.092 4.167 -15.253 1.00 61.81 96 PRO A CA 1
ATOM 722 C C . PRO A 1 96 ? -16.428 5.091 -14.072 1.00 61.81 96 PRO A C 1
ATOM 724 O O . PRO A 1 96 ? -17.213 4.713 -13.201 1.00 61.81 96 PRO A O 1
ATOM 727 N N . ALA A 1 97 ? -15.833 6.287 -14.078 1.00 57.69 97 ALA A N 1
ATOM 728 C CA . ALA A 1 97 ? -16.150 7.381 -13.158 1.00 57.69 97 ALA A CA 1
ATOM 729 C C . ALA A 1 97 ? -17.542 7.982 -13.414 1.00 57.69 97 ALA A C 1
ATOM 731 O O . ALA A 1 97 ? -17.978 7.989 -14.592 1.00 57.69 97 ALA A O 1
#

Foldseek 3Di:
DPPPPPDVAPPCQPDPNPRNDDQDCVVVVHFFLACVSLVVVCVSVVHQQLLAEQEEQPCRRSVSSVVRNHHYDHDHPDDPVVCVPPCVVVVVVVPDD